Protein AF-G6YCE1-F1 (afdb_monomer)

Structure (mmCIF, N/CA/C/O backbone):
data_AF-G6YCE1-F1
#
_entry.id   AF-G6YCE1-F1
#
loop_
_atom_site.group_PDB
_atom_site.id
_atom_site.type_symbol
_atom_site.label_atom_id
_atom_site.label_alt_id
_atom_site.label_comp_id
_atom_site.label_asym_id
_atom_site.label_entity_id
_atom_site.label_seq_id
_atom_site.pdbx_PDB_ins_code
_atom_site.Cartn_x
_atom_site.Cartn_y
_atom_site.Cartn_z
_atom_site.occupancy
_atom_site.B_iso_or_equiv
_atom_site.auth_seq_id
_atom_site.auth_comp_id
_atom_site.auth_asym_id
_atom_site.auth_atom_id
_atom_site.pdbx_PDB_model_num
ATOM 1 N N . MET A 1 1 ? -5.916 12.223 13.095 1.00 73.75 1 MET A N 1
ATOM 2 C CA . MET A 1 1 ? -4.964 11.441 12.274 1.00 73.75 1 MET A CA 1
ATOM 3 C C . MET A 1 1 ? -5.433 11.463 10.832 1.00 73.75 1 MET A C 1
ATOM 5 O O . MET A 1 1 ? -6.621 11.281 10.620 1.00 73.75 1 MET A O 1
ATOM 9 N N . LYS A 1 2 ? -4.531 11.705 9.873 1.00 79.81 2 LYS A N 1
ATOM 10 C CA . LYS A 1 2 ? -4.860 11.938 8.452 1.00 79.81 2 LYS A CA 1
ATOM 11 C C . LYS A 1 2 ? -5.476 10.722 7.738 1.00 79.81 2 LYS A C 1
ATOM 13 O O . LYS A 1 2 ? -6.349 10.905 6.903 1.00 79.81 2 LYS A O 1
ATOM 18 N N . TYR A 1 3 ? -5.040 9.509 8.084 1.00 84.50 3 TYR A N 1
ATOM 19 C CA . TYR A 1 3 ? -5.389 8.269 7.368 1.00 84.50 3 TYR A CA 1
ATOM 20 C C . TYR A 1 3 ? -6.454 7.407 8.060 1.00 84.50 3 TYR A C 1
ATOM 22 O O . TYR A 1 3 ? -6.815 6.352 7.549 1.00 84.50 3 TYR A O 1
ATOM 30 N N . VAL A 1 4 ? -6.932 7.816 9.240 1.00 86.19 4 VAL A N 1
ATOM 31 C CA . VAL A 1 4 ? -7.931 7.061 10.011 1.00 86.19 4 VAL A CA 1
ATOM 32 C C . VAL A 1 4 ? -9.297 7.686 9.788 1.00 86.19 4 VAL A C 1
ATOM 34 O O . VAL A 1 4 ? -9.503 8.861 10.089 1.00 86.19 4 VAL A O 1
ATOM 37 N N . HIS A 1 5 ? -10.238 6.886 9.307 1.00 86.81 5 HIS A N 1
ATOM 38 C CA . HIS A 1 5 ? -11.618 7.280 9.060 1.00 86.81 5 HIS A CA 1
ATOM 39 C C . HIS A 1 5 ? -12.564 6.435 9.912 1.00 86.81 5 HIS A C 1
ATOM 41 O O . HIS A 1 5 ? -12.276 5.278 10.201 1.00 86.81 5 HIS A O 1
ATOM 47 N N . PHE A 1 6 ? -13.704 7.000 10.304 1.00 86.88 6 PHE A N 1
ATOM 48 C CA . PHE A 1 6 ? -14.793 6.242 10.917 1.00 86.88 6 PHE A CA 1
ATOM 49 C C . PHE A 1 6 ? -15.877 6.021 9.861 1.00 86.88 6 PHE A C 1
ATOM 51 O O . PHE A 1 6 ? -16.413 6.985 9.318 1.00 86.88 6 PHE A O 1
ATOM 58 N N . GLN A 1 7 ? -16.157 4.766 9.521 1.00 84.62 7 GLN A N 1
ATOM 59 C CA . GLN A 1 7 ? -17.133 4.390 8.499 1.00 84.62 7 GLN A CA 1
ATOM 60 C C . GLN A 1 7 ? -17.986 3.223 8.994 1.00 84.62 7 GLN A C 1
ATOM 62 O O . GLN A 1 7 ? -17.456 2.226 9.476 1.00 84.62 7 GLN A O 1
ATOM 67 N N . ARG A 1 8 ? -19.316 3.339 8.852 1.00 81.19 8 ARG A N 1
ATOM 68 C CA . ARG A 1 8 ? -20.288 2.275 9.186 1.00 81.19 8 ARG A CA 1
ATOM 69 C C . ARG A 1 8 ? -20.089 1.675 10.591 1.00 81.19 8 ARG A C 1
ATOM 71 O O . ARG A 1 8 ? -20.169 0.466 10.771 1.00 81.19 8 ARG A O 1
ATOM 78 N N . GLY A 1 9 ? -19.786 2.522 11.577 1.00 84.19 9 GLY A N 1
ATOM 79 C CA . GLY A 1 9 ? -19.580 2.095 12.964 1.00 84.19 9 GLY A CA 1
ATOM 80 C C . GLY A 1 9 ? -18.199 1.503 13.271 1.00 84.19 9 GLY A C 1
ATOM 81 O O . GLY A 1 9 ? -17.981 1.063 14.394 1.00 84.19 9 GLY A O 1
ATOM 82 N N . ARG A 1 10 ? -17.262 1.486 12.313 1.00 86.06 10 ARG A N 1
ATOM 83 C CA . ARG A 1 10 ? -15.905 0.945 12.491 1.00 86.06 10 ARG A CA 1
ATOM 84 C C . ARG A 1 10 ? -14.841 1.972 12.131 1.00 86.06 10 ARG A C 1
ATOM 86 O O . ARG A 1 10 ? -15.045 2.824 11.264 1.00 86.06 10 ARG A O 1
ATOM 93 N N . TYR A 1 11 ? -13.687 1.881 12.783 1.00 88.88 11 TYR A N 1
ATOM 94 C CA . TYR A 1 11 ? -12.512 2.643 12.377 1.00 88.88 11 TYR A CA 1
ATOM 95 C C . TYR A 1 11 ? -11.807 1.915 11.232 1.00 88.88 11 TYR A C 1
ATOM 97 O O . TYR A 1 11 ? -11.734 0.692 11.207 1.00 88.88 11 TYR A O 1
ATOM 105 N N . VAL A 1 12 ? -11.309 2.662 10.254 1.00 89.50 12 VAL A N 1
ATOM 106 C CA . VAL A 1 12 ? -10.649 2.124 9.063 1.00 89.50 12 VAL A CA 1
ATOM 107 C C . VAL A 1 12 ? -9.439 2.991 8.747 1.00 89.50 12 VAL A C 1
ATOM 109 O O . VAL A 1 12 ? -9.547 4.218 8.695 1.00 89.50 12 VAL A O 1
ATOM 112 N N . VAL A 1 13 ? -8.288 2.363 8.518 1.00 91.38 13 VAL A N 1
ATOM 113 C CA . VAL A 1 13 ? -7.124 3.033 7.931 1.00 91.38 13 VAL A CA 1
ATOM 114 C C . VAL A 1 13 ? -7.254 2.976 6.420 1.00 91.38 13 VAL A C 1
ATOM 116 O O . VAL A 1 13 ? -7.442 1.896 5.861 1.00 91.38 13 VAL A O 1
ATOM 119 N N . ARG A 1 14 ? -7.126 4.127 5.759 1.00 89.94 14 ARG A N 1
ATOM 120 C CA . ARG A 1 14 ? -7.126 4.222 4.301 1.00 89.94 14 ARG A CA 1
ATOM 121 C C . ARG A 1 14 ? -5.985 5.097 3.808 1.00 89.94 14 ARG A C 1
ATOM 123 O O . ARG A 1 14 ? -5.849 6.246 4.226 1.00 89.94 14 ARG A O 1
ATOM 130 N N . VAL A 1 15 ? -5.200 4.555 2.884 1.00 90.81 15 VAL A N 1
ATOM 131 C CA . VAL A 1 15 ? -4.120 5.268 2.198 1.00 90.81 15 VAL A CA 1
ATOM 132 C C . VAL A 1 15 ? -4.320 5.136 0.692 1.00 90.81 15 VAL A C 1
ATOM 134 O O . VAL A 1 15 ? -4.451 4.033 0.158 1.00 90.81 15 VAL A O 1
ATOM 137 N N . THR A 1 16 ? -4.369 6.272 0.003 1.00 90.75 16 THR A N 1
ATOM 138 C CA . THR A 1 16 ? -4.510 6.322 -1.454 1.00 90.75 16 THR A CA 1
ATOM 139 C C . THR A 1 16 ? -3.190 5.961 -2.120 1.00 90.75 16 THR A C 1
ATOM 141 O O . THR A 1 16 ? -2.158 6.545 -1.794 1.00 90.75 16 THR A O 1
ATOM 144 N N . VAL A 1 17 ? -3.226 5.041 -3.087 1.00 89.44 17 VAL A N 1
ATOM 145 C CA . VAL A 1 17 ? -2.038 4.668 -3.864 1.00 89.44 17 VAL A CA 1
ATOM 146 C C . VAL A 1 17 ? -1.847 5.660 -5.026 1.00 89.44 17 VAL A C 1
ATOM 148 O O . VAL A 1 17 ? -2.793 5.862 -5.810 1.00 89.44 17 VAL A O 1
ATOM 151 N N . PRO A 1 18 ? -0.651 6.273 -5.173 1.00 88.31 18 PRO A N 1
ATOM 152 C CA . PRO A 1 18 ? -0.313 7.134 -6.307 1.00 88.31 18 PRO A CA 1
ATOM 153 C C . PRO A 1 18 ? -0.523 6.430 -7.651 1.00 88.31 18 PRO A C 1
ATOM 155 O O . PRO A 1 18 ? -0.278 5.231 -7.768 1.00 88.31 18 PRO A O 1
ATOM 158 N N . LEU A 1 19 ? -0.968 7.170 -8.674 1.00 86.38 19 LEU A N 1
ATOM 159 C CA . LEU A 1 19 ? -1.316 6.624 -9.997 1.00 86.38 19 LEU A CA 1
ATOM 160 C C . LEU A 1 19 ? -0.189 5.786 -10.614 1.00 86.38 19 LEU A C 1
ATOM 162 O O . LEU A 1 19 ? -0.449 4.693 -11.107 1.00 86.38 19 LEU A O 1
ATOM 166 N N . GLU A 1 20 ? 1.045 6.274 -10.514 1.00 85.06 20 GLU A N 1
ATOM 167 C CA . GLU A 1 20 ? 2.253 5.647 -11.066 1.00 85.06 20 GLU A CA 1
ATOM 168 C C . GLU A 1 20 ? 2.520 4.257 -10.471 1.00 85.06 20 GLU A C 1
ATOM 170 O O . GLU A 1 20 ? 2.997 3.356 -11.155 1.00 85.06 20 GLU A O 1
ATOM 175 N N . LEU A 1 21 ? 2.146 4.054 -9.207 1.00 87.06 21 LEU A N 1
ATOM 176 C CA . LEU A 1 21 ? 2.393 2.812 -8.479 1.00 87.06 21 LEU A CA 1
ATOM 177 C C . LEU A 1 21 ? 1.249 1.806 -8.577 1.00 87.06 21 LEU A C 1
ATOM 179 O O . LEU A 1 21 ? 1.410 0.656 -8.167 1.00 87.06 21 LEU A O 1
ATOM 183 N N . ARG A 1 22 ? 0.093 2.194 -9.129 1.00 87.75 22 ARG A N 1
ATOM 184 C CA . ARG A 1 22 ? -1.067 1.293 -9.240 1.00 87.75 22 ARG A CA 1
ATOM 185 C C . ARG A 1 22 ? -0.765 0.061 -10.085 1.00 87.75 22 ARG A C 1
ATOM 187 O O . ARG A 1 22 ? -1.279 -1.005 -9.770 1.00 87.75 22 ARG A O 1
ATOM 194 N N . GLY A 1 23 ? 0.085 0.197 -11.105 1.00 82.56 23 GLY A N 1
ATOM 195 C CA . GLY A 1 23 ? 0.538 -0.929 -11.926 1.00 82.56 23 GLY A CA 1
ATOM 196 C C . GLY A 1 23 ? 1.446 -1.911 -11.178 1.00 82.56 23 GLY A C 1
ATOM 197 O O . GLY A 1 23 ? 1.468 -3.086 -11.517 1.00 82.56 23 GLY A O 1
ATOM 198 N N . ILE A 1 24 ? 2.150 -1.454 -10.136 1.00 84.62 24 ILE A N 1
ATOM 199 C CA . ILE A 1 24 ? 3.072 -2.278 -9.337 1.00 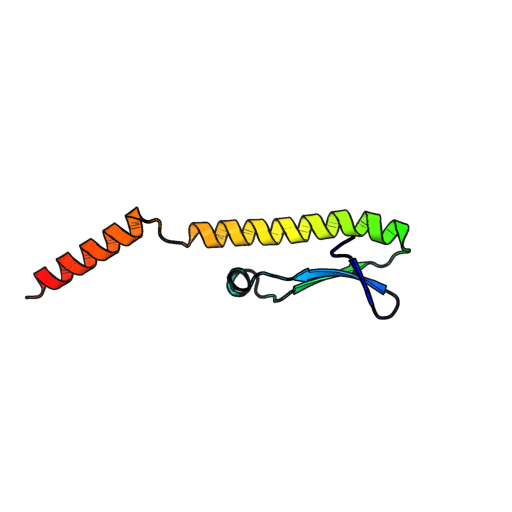84.62 24 ILE A CA 1
ATOM 200 C C . ILE A 1 24 ? 2.342 -2.924 -8.155 1.00 84.62 24 ILE A C 1
ATOM 202 O O . ILE A 1 24 ? 2.504 -4.110 -7.890 1.00 84.62 24 ILE A O 1
ATOM 206 N N . ILE A 1 25 ? 1.535 -2.143 -7.434 1.00 83.81 25 ILE A N 1
ATOM 207 C CA . ILE A 1 25 ? 0.828 -2.593 -6.225 1.00 83.81 25 ILE A CA 1
ATOM 208 C C . ILE A 1 25 ? -0.462 -3.353 -6.582 1.00 83.81 25 ILE A C 1
ATOM 210 O O . ILE A 1 25 ? -0.967 -4.142 -5.784 1.00 83.81 25 ILE A O 1
ATOM 214 N N . GLY A 1 26 ? -1.037 -3.105 -7.763 1.00 85.38 26 GLY A N 1
ATOM 215 C CA . GLY A 1 26 ? -2.278 -3.738 -8.226 1.00 85.38 26 GLY A CA 1
ATOM 216 C C . GLY A 1 26 ? -3.544 -3.267 -7.498 1.00 85.38 26 GLY A C 1
ATOM 217 O O . GLY A 1 26 ? -4.633 -3.773 -7.758 1.00 85.38 26 GLY A O 1
ATOM 218 N N . LYS A 1 27 ? -3.433 -2.293 -6.584 1.00 88.31 27 LYS A N 1
ATOM 219 C CA . LYS A 1 27 ? -4.550 -1.737 -5.804 1.00 88.31 27 LYS A CA 1
ATOM 220 C C . LYS A 1 27 ? -4.611 -0.220 -5.951 1.00 88.31 27 LYS A C 1
ATOM 222 O O . LYS A 1 27 ? -3.592 0.450 -6.095 1.00 88.31 27 LYS A O 1
ATOM 227 N N . ARG A 1 28 ? -5.828 0.330 -5.889 1.00 88.38 28 ARG A N 1
ATOM 228 C CA . ARG A 1 28 ? -6.068 1.788 -5.911 1.00 88.38 28 ARG A CA 1
ATOM 229 C C . ARG A 1 28 ? -5.921 2.421 -4.529 1.00 88.38 28 ARG A C 1
ATOM 231 O O . ARG A 1 28 ? -5.523 3.578 -4.424 1.00 88.38 28 ARG A O 1
ATOM 238 N N . GLU A 1 29 ? -6.249 1.664 -3.488 1.00 89.75 29 GLU A N 1
ATOM 239 C CA . GLU A 1 29 ? -6.232 2.102 -2.096 1.00 89.75 29 GLU A CA 1
ATOM 240 C C . GLU A 1 29 ? -5.793 0.930 -1.209 1.00 89.75 29 GLU A C 1
ATOM 242 O O . GLU A 1 29 ? -6.169 -0.220 -1.458 1.00 89.75 29 GLU A O 1
ATOM 247 N N . LEU A 1 30 ? -4.998 1.225 -0.181 1.00 88.62 30 LEU A N 1
ATOM 248 C CA . LEU A 1 30 ? -4.681 0.297 0.899 1.00 88.62 30 LEU A CA 1
ATOM 249 C C . LEU A 1 30 ? -5.648 0.572 2.047 1.00 88.62 30 LEU A C 1
ATOM 251 O O . LEU A 1 30 ? -5.696 1.685 2.576 1.00 88.62 30 LEU A O 1
ATOM 255 N N . VAL A 1 31 ? -6.453 -0.434 2.384 1.00 91.19 31 VAL A N 1
ATOM 256 C CA . VAL A 1 31 ? -7.529 -0.334 3.370 1.00 91.19 31 VAL A CA 1
ATOM 257 C C . VAL A 1 31 ? -7.368 -1.449 4.390 1.00 91.19 31 VAL A C 1
ATOM 259 O O . VAL A 1 31 ? -7.214 -2.608 4.008 1.00 91.19 31 VAL A O 1
ATOM 262 N N . ALA A 1 32 ? -7.436 -1.105 5.673 1.00 89.69 32 ALA A N 1
ATOM 263 C CA . ALA A 1 32 ? -7.491 -2.075 6.760 1.00 89.69 32 ALA A CA 1
ATOM 264 C C . ALA A 1 32 ? -8.519 -1.644 7.817 1.00 89.69 32 ALA A C 1
ATOM 266 O O . ALA A 1 32 ? -8.496 -0.483 8.248 1.00 89.69 32 ALA A O 1
ATOM 267 N N . PRO A 1 33 ? -9.423 -2.547 8.234 1.00 88.19 33 PRO A N 1
ATOM 268 C CA . PRO A 1 33 ? -10.318 -2.288 9.352 1.00 88.19 33 PRO A CA 1
ATOM 269 C C . PRO A 1 33 ? -9.543 -2.247 10.677 1.00 88.19 33 PRO A C 1
ATOM 271 O O . PRO A 1 33 ? -8.510 -2.895 10.836 1.00 88.19 33 PRO A O 1
ATOM 274 N N . LEU A 1 34 ? -10.053 -1.469 11.626 1.00 86.75 34 LEU A N 1
ATOM 275 C CA . LEU A 1 34 ? -9.595 -1.392 13.008 1.00 86.75 34 LEU A CA 1
ATOM 276 C C . LEU A 1 34 ? -10.767 -1.795 13.912 1.00 86.75 34 LEU A C 1
ATOM 278 O O . LEU A 1 34 ? -11.786 -1.102 13.952 1.00 86.75 34 LEU A O 1
ATOM 282 N N . ASP A 1 35 ? -10.611 -2.885 14.656 1.00 72.31 35 ASP A N 1
ATOM 283 C CA . ASP A 1 35 ? -11.686 -3.490 15.460 1.00 72.31 35 ASP A CA 1
ATOM 284 C C . ASP A 1 35 ? -11.786 -2.932 16.894 1.00 72.31 35 ASP A C 1
ATOM 286 O O . ASP A 1 35 ? -12.157 -3.650 17.817 1.00 72.31 35 ASP A O 1
ATOM 290 N N . ALA A 1 36 ? -11.424 -1.665 17.129 1.00 73.69 36 ALA A N 1
ATOM 291 C CA . ALA A 1 36 ? -11.231 -1.166 18.494 1.00 73.69 36 ALA A CA 1
ATOM 292 C C . ALA A 1 36 ? -11.821 0.226 18.778 1.00 73.69 36 ALA A C 1
ATOM 294 O O . ALA A 1 36 ? -12.060 1.022 17.870 1.00 73.69 36 ALA A O 1
ATOM 295 N N . ASP A 1 37 ? -11.983 0.540 20.070 1.00 82.31 37 ASP A N 1
ATOM 296 C CA . ASP A 1 37 ? -12.338 1.870 20.580 1.00 82.31 37 ASP A CA 1
ATOM 297 C C . ASP A 1 37 ? -11.367 2.956 20.110 1.00 82.31 37 ASP A C 1
ATOM 299 O O . ASP A 1 37 ? -10.190 2.695 19.869 1.00 82.31 37 ASP A O 1
ATOM 303 N N . LYS A 1 38 ? -11.816 4.217 20.075 1.00 78.38 38 LYS A N 1
ATOM 304 C CA . LYS A 1 38 ? -11.069 5.367 19.525 1.00 78.38 38 LYS A CA 1
ATOM 305 C C . LYS A 1 38 ? -9.584 5.424 19.928 1.00 78.38 38 LYS A C 1
ATOM 307 O O . LYS A 1 38 ? -8.738 5.672 19.071 1.00 78.38 38 LYS A O 1
ATOM 312 N N . ARG A 1 39 ? -9.246 5.207 21.208 1.00 84.31 39 ARG A N 1
ATOM 313 C CA . ARG A 1 39 ? -7.845 5.217 21.692 1.00 84.31 39 ARG A CA 1
ATOM 314 C C . ARG A 1 39 ? -7.051 4.003 21.207 1.00 84.31 39 ARG A C 1
ATOM 316 O O . ARG A 1 39 ? -5.914 4.150 20.763 1.00 84.31 39 ARG A O 1
ATOM 323 N N . SER A 1 40 ? -7.644 2.820 21.280 1.00 83.94 40 SER A N 1
ATOM 324 C CA . SER A 1 40 ? -7.018 1.566 20.855 1.00 83.94 40 SER A CA 1
ATOM 325 C C . SER A 1 40 ? -6.839 1.524 19.335 1.00 8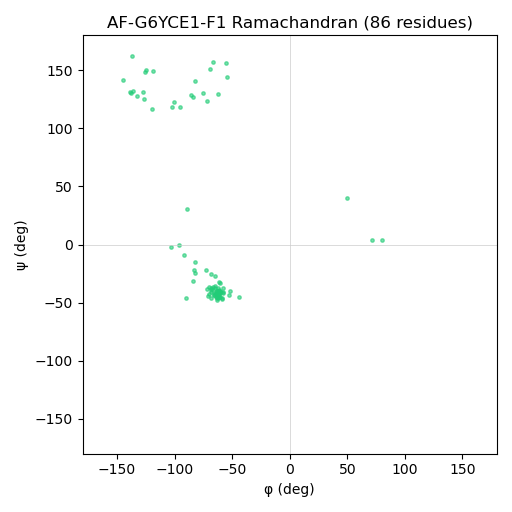3.94 40 SER A C 1
ATOM 327 O O . SER A 1 40 ? -5.759 1.192 18.850 1.00 83.94 40 SER A O 1
ATOM 329 N N . ALA A 1 41 ? -7.838 1.992 18.585 1.00 83.44 41 ALA A N 1
ATOM 330 C CA . ALA A 1 41 ? -7.788 2.165 17.140 1.00 83.44 41 ALA A CA 1
ATOM 331 C C . ALA A 1 41 ? -6.668 3.122 16.719 1.00 83.44 41 ALA A C 1
ATOM 333 O O . ALA A 1 41 ? -5.958 2.833 15.766 1.00 83.44 41 ALA A O 1
ATOM 334 N N . GLN A 1 42 ? -6.447 4.228 17.439 1.00 84.38 42 GLN A N 1
ATOM 335 C CA . GLN A 1 42 ? -5.341 5.149 17.141 1.00 84.38 42 GLN A CA 1
ATOM 336 C C . GLN A 1 42 ? -3.963 4.506 17.328 1.00 84.38 42 GLN A C 1
ATOM 338 O O . GLN A 1 42 ? -3.072 4.736 16.513 1.00 84.38 42 GLN A O 1
ATOM 343 N N . ARG A 1 43 ? -3.781 3.686 18.370 1.00 86.12 43 ARG A N 1
ATOM 344 C CA . ARG A 1 43 ? -2.517 2.968 18.600 1.00 86.12 43 ARG A CA 1
ATOM 345 C C . ARG A 1 43 ? -2.280 1.900 17.535 1.00 86.12 43 ARG A C 1
ATOM 347 O O . ARG A 1 43 ? -1.191 1.842 16.974 1.00 86.12 43 ARG A O 1
ATOM 354 N N . ALA A 1 44 ? -3.304 1.106 17.222 1.00 85.56 44 ALA A N 1
ATOM 355 C CA . ALA A 1 44 ? -3.233 0.084 16.179 1.00 85.56 44 ALA A CA 1
ATOM 356 C C . ALA A 1 44 ? -3.025 0.699 14.783 1.00 85.56 44 ALA A C 1
ATOM 358 O O . ALA A 1 44 ? -2.246 0.182 13.983 1.00 85.56 44 ALA A O 1
ATOM 359 N N . ALA A 1 45 ? -3.648 1.852 14.515 1.00 86.69 45 ALA A N 1
ATOM 360 C CA . ALA A 1 45 ? -3.518 2.561 13.249 1.00 86.69 45 ALA A CA 1
ATOM 361 C C . ALA A 1 45 ? -2.070 2.923 12.921 1.00 86.69 45 ALA A C 1
ATOM 363 O O . ALA A 1 45 ? -1.696 2.843 11.760 1.00 86.69 45 ALA A O 1
ATOM 364 N N . LEU A 1 46 ? -1.248 3.294 13.907 1.00 89.00 46 LEU A N 1
ATOM 365 C CA . L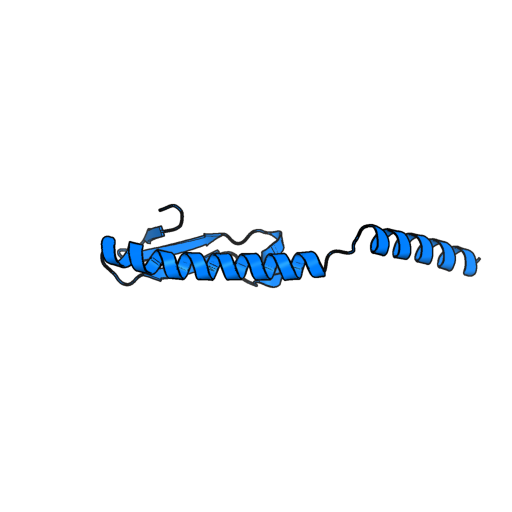EU A 1 46 ? 0.150 3.669 13.665 1.00 89.00 46 LEU A CA 1
ATOM 366 C C . LEU A 1 46 ? 0.948 2.535 13.015 1.00 89.00 46 LEU A C 1
ATOM 368 O O . LEU A 1 46 ? 1.646 2.762 12.030 1.00 89.00 46 LEU A O 1
ATOM 372 N N . CYS A 1 47 ? 0.805 1.312 13.531 1.00 89.62 47 CYS A N 1
ATOM 373 C CA . CYS A 1 47 ? 1.486 0.140 12.986 1.00 89.62 47 CYS A CA 1
ATOM 374 C C . CYS A 1 47 ? 1.041 -0.135 11.541 1.00 89.62 47 CYS A C 1
ATOM 376 O O . CYS A 1 47 ? 1.873 -0.293 10.650 1.00 89.62 47 CYS A O 1
ATOM 378 N N . ILE A 1 48 ? -0.271 -0.095 11.295 1.00 90.69 48 ILE A N 1
ATOM 379 C CA . ILE A 1 48 ? -0.851 -0.346 9.971 1.00 90.69 48 ILE A CA 1
ATOM 380 C C . ILE A 1 48 ? -0.453 0.742 8.965 1.00 90.69 48 ILE A C 1
ATOM 382 O O . ILE A 1 48 ? -0.082 0.431 7.837 1.00 90.69 48 ILE A O 1
ATOM 386 N N . ILE A 1 49 ? -0.491 2.015 9.371 1.00 90.94 49 ILE A N 1
ATOM 387 C CA . ILE A 1 49 ? -0.073 3.148 8.536 1.00 90.94 49 ILE A CA 1
ATOM 388 C C . ILE A 1 49 ? 1.389 2.982 8.130 1.00 90.94 49 ILE A C 1
ATOM 390 O O . ILE A 1 49 ? 1.698 3.118 6.951 1.00 90.94 49 ILE A O 1
ATOM 394 N N . ASN A 1 50 ? 2.274 2.648 9.072 1.00 92.75 50 ASN A N 1
ATOM 395 C CA . ASN A 1 50 ? 3.690 2.456 8.767 1.00 92.75 50 ASN A CA 1
ATOM 396 C C . ASN A 1 50 ? 3.910 1.289 7.797 1.00 92.75 50 ASN A C 1
ATOM 398 O O . ASN A 1 50 ? 4.691 1.427 6.862 1.00 92.75 50 ASN A O 1
ATOM 402 N N . GLY A 1 51 ? 3.176 0.181 7.949 1.00 92.25 51 GLY A N 1
ATOM 403 C CA . GLY A 1 51 ? 3.217 -0.925 6.987 1.00 92.25 51 GLY A CA 1
ATOM 404 C C . GLY A 1 51 ? 2.736 -0.521 5.586 1.00 92.25 51 GLY A C 1
ATOM 405 O O . GLY A 1 51 ? 3.341 -0.894 4.580 1.00 92.25 51 GLY A O 1
ATOM 406 N N . PHE A 1 52 ? 1.678 0.290 5.501 1.00 92.75 52 PHE A N 1
ATOM 407 C CA . PHE A 1 52 ? 1.190 0.820 4.224 1.00 92.75 52 PHE A CA 1
ATOM 408 C C . PHE A 1 52 ? 2.181 1.778 3.566 1.00 92.75 52 PHE A C 1
ATOM 410 O O . PHE A 1 52 ? 2.378 1.691 2.356 1.00 92.75 52 PHE A O 1
ATOM 417 N N . LEU A 1 53 ? 2.819 2.659 4.339 1.00 90.81 53 LEU A N 1
ATOM 418 C CA . LEU A 1 53 ? 3.845 3.565 3.824 1.00 90.81 53 LEU A CA 1
ATOM 419 C C . LEU A 1 53 ? 5.081 2.793 3.351 1.00 90.81 53 LEU A C 1
ATOM 421 O O . LEU A 1 53 ? 5.514 3.020 2.231 1.00 90.81 53 LEU A O 1
ATOM 425 N N . ALA A 1 5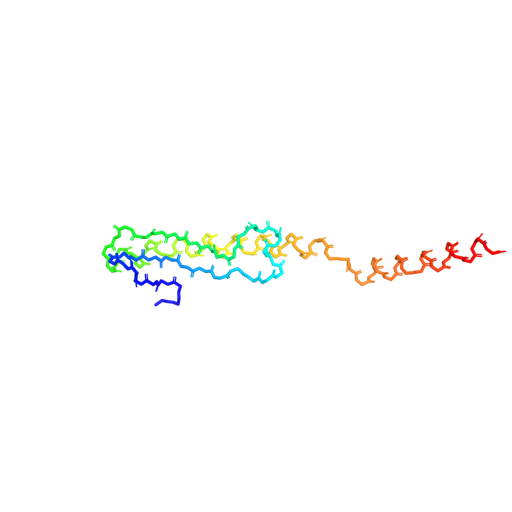4 ? 5.546 1.798 4.111 1.00 93.69 54 ALA A N 1
ATOM 426 C CA . ALA A 1 54 ? 6.647 0.930 3.687 1.00 93.69 54 ALA A CA 1
ATOM 427 C C . ALA A 1 54 ? 6.341 0.209 2.361 1.00 93.69 54 ALA A C 1
ATOM 429 O O . ALA A 1 54 ? 7.174 0.166 1.463 1.00 93.69 54 ALA A O 1
ATOM 430 N N . THR A 1 55 ? 5.106 -0.275 2.184 1.00 90.94 55 THR A N 1
ATOM 431 C CA . THR A 1 55 ? 4.678 -0.902 0.919 1.00 90.94 55 THR A CA 1
ATOM 432 C C . THR A 1 55 ? 4.733 0.080 -0.260 1.00 90.94 55 THR A C 1
ATOM 434 O O . THR A 1 55 ? 5.059 -0.304 -1.385 1.00 90.94 55 THR A O 1
ATOM 437 N N . ILE A 1 56 ? 4.384 1.348 -0.023 1.00 91.44 56 ILE A N 1
ATOM 438 C CA . ILE A 1 56 ? 4.445 2.412 -1.034 1.00 91.44 56 ILE A CA 1
ATOM 439 C C . ILE A 1 56 ? 5.900 2.763 -1.356 1.00 91.44 56 ILE A C 1
ATOM 441 O O . ILE A 1 56 ? 6.237 2.896 -2.533 1.00 91.44 56 ILE A O 1
ATOM 445 N N . ASP A 1 57 ? 6.759 2.852 -0.345 1.00 91.81 57 ASP A N 1
ATOM 446 C CA . ASP A 1 57 ? 8.185 3.140 -0.509 1.00 91.81 57 ASP A CA 1
ATOM 447 C C . ASP A 1 57 ? 8.896 2.023 -1.291 1.00 91.81 57 ASP A C 1
ATOM 449 O O . ASP A 1 57 ? 9.623 2.301 -2.246 1.00 91.81 57 ASP A O 1
ATOM 453 N N . ASP A 1 58 ? 8.599 0.755 -0.993 1.00 89.62 58 ASP A N 1
ATOM 454 C CA . ASP A 1 58 ? 9.111 -0.396 -1.748 1.00 89.62 58 ASP A CA 1
ATOM 455 C C . 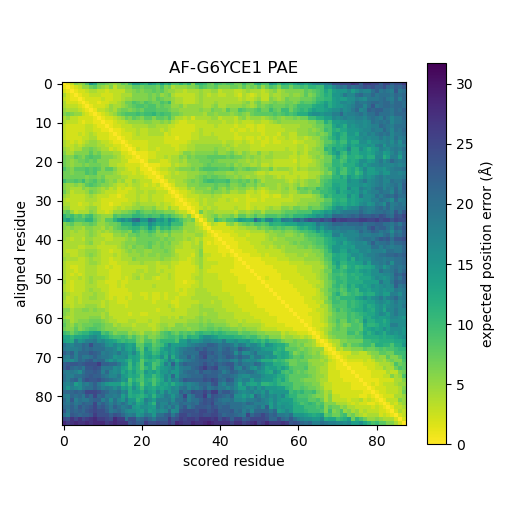ASP A 1 58 ? 8.670 -0.362 -3.217 1.00 89.62 58 ASP A C 1
ATOM 457 O O . ASP A 1 58 ? 9.437 -0.682 -4.133 1.00 89.62 58 ASP A O 1
ATOM 461 N N . ALA A 1 59 ? 7.419 0.027 -3.473 1.00 89.12 59 ALA A N 1
ATOM 462 C CA . ALA A 1 59 ? 6.913 0.177 -4.831 1.00 89.12 59 ALA A CA 1
ATOM 463 C C . ALA A 1 59 ? 7.593 1.343 -5.563 1.00 89.12 59 ALA A C 1
ATOM 465 O O . ALA A 1 59 ? 7.923 1.207 -6.743 1.00 89.1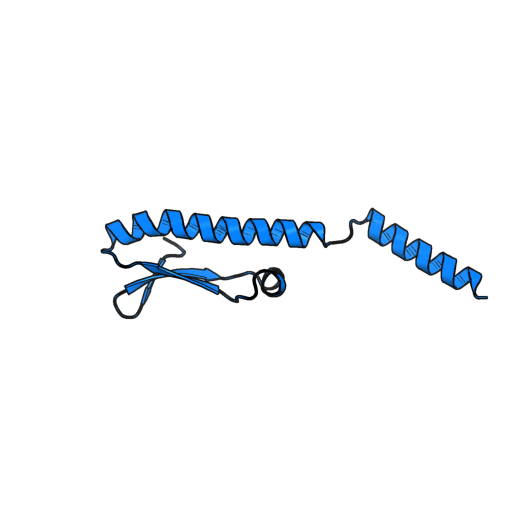2 59 ALA A O 1
ATOM 466 N N . HIS A 1 60 ? 7.863 2.453 -4.871 1.00 88.50 60 HIS A N 1
ATOM 467 C CA . HIS A 1 60 ? 8.658 3.556 -5.409 1.00 88.50 60 HIS A CA 1
ATOM 468 C C . HIS A 1 60 ? 10.082 3.118 -5.750 1.00 88.50 60 HIS A C 1
ATOM 470 O O . HIS A 1 60 ? 10.568 3.455 -6.829 1.00 88.50 60 HIS A O 1
ATOM 476 N N . ALA A 1 61 ? 10.730 2.324 -4.897 1.00 87.56 61 ALA A N 1
ATOM 477 C CA . ALA A 1 61 ? 12.064 1.796 -5.166 1.00 87.56 61 ALA A CA 1
ATOM 478 C C . ALA A 1 61 ? 12.083 0.910 -6.426 1.00 87.56 61 ALA A C 1
ATOM 480 O O . ALA A 1 61 ? 12.946 1.073 -7.290 1.00 87.56 61 ALA A O 1
ATOM 481 N N . LYS A 1 62 ? 11.084 0.031 -6.593 1.00 86.19 62 LYS A N 1
ATOM 482 C CA . LYS A 1 62 ? 10.928 -0.801 -7.804 1.00 86.19 62 LYS A CA 1
ATOM 483 C C . LYS A 1 62 ? 10.669 0.035 -9.057 1.00 86.19 62 LYS A C 1
ATOM 485 O O . LYS A 1 62 ? 11.240 -0.231 -10.116 1.00 86.19 62 LYS A O 1
ATOM 490 N N . PHE A 1 63 ? 9.831 1.062 -8.940 1.00 85.62 63 PHE A N 1
ATOM 491 C CA . PHE A 1 63 ? 9.555 1.980 -10.041 1.00 85.62 63 PHE A CA 1
ATOM 492 C C . PHE A 1 63 ? 10.815 2.745 -10.464 1.00 85.62 63 PHE A C 1
ATOM 494 O O . PHE A 1 63 ? 11.132 2.807 -11.651 1.00 85.62 63 PHE A O 1
ATOM 501 N N . ALA A 1 64 ? 11.573 3.265 -9.497 1.00 83.50 64 ALA A N 1
ATOM 502 C CA . ALA A 1 64 ? 12.828 3.965 -9.745 1.00 83.50 64 ALA A CA 1
ATOM 503 C C . ALA A 1 64 ? 13.873 3.059 -10.413 1.00 83.50 64 ALA A C 1
ATOM 505 O O . ALA A 1 64 ? 14.529 3.497 -11.353 1.00 83.50 64 ALA A O 1
ATOM 506 N N . ALA A 1 65 ? 13.976 1.792 -9.997 1.00 81.38 65 ALA A N 1
ATOM 507 C CA . ALA A 1 65 ? 14.882 0.816 -10.608 1.00 81.38 65 ALA A CA 1
ATOM 508 C C . ALA A 1 65 ? 14.529 0.483 -12.069 1.00 81.38 65 ALA A C 1
ATOM 510 O O . ALA A 1 65 ? 15.405 0.127 -12.853 1.00 81.38 65 ALA A O 1
ATOM 511 N N . THR A 1 66 ? 13.255 0.610 -12.446 1.00 77.25 66 THR A N 1
ATOM 512 C CA . THR A 1 66 ? 12.791 0.347 -13.818 1.00 77.25 66 THR A CA 1
ATOM 513 C C . THR A 1 66 ? 13.000 1.556 -14.736 1.00 77.25 66 THR A C 1
ATOM 515 O O . THR A 1 66 ? 13.060 1.410 -15.957 1.00 77.25 66 THR A O 1
ATOM 518 N N . ARG A 1 67 ? 13.116 2.771 -14.180 1.00 75.56 67 ARG A N 1
ATOM 519 C CA . ARG A 1 67 ? 13.288 3.988 -14.977 1.00 75.56 67 ARG A CA 1
ATOM 520 C C . ARG A 1 67 ? 14.702 4.015 -15.583 1.00 75.56 67 ARG A C 1
ATOM 522 O O . ARG A 1 67 ? 15.677 3.980 -14.831 1.00 75.56 67 ARG A O 1
ATOM 529 N N . PRO A 1 68 ? 14.848 4.123 -16.918 1.00 69.94 68 PRO A N 1
ATOM 530 C CA . PRO A 1 68 ? 16.161 4.268 -17.529 1.00 69.94 68 PRO A CA 1
ATOM 531 C C . PRO A 1 68 ? 16.812 5.563 -17.038 1.00 69.94 68 PRO A C 1
ATOM 533 O O . PRO A 1 68 ? 16.202 6.635 -17.053 1.00 69.94 68 PRO A O 1
ATOM 536 N N . THR A 1 69 ? 18.054 5.463 -16.577 1.00 76.56 69 THR A N 1
ATOM 537 C CA . THR A 1 69 ? 18.866 6.627 -16.229 1.00 76.56 69 THR A CA 1
ATOM 538 C C . THR A 1 69 ? 19.186 7.435 -17.488 1.00 76.56 69 THR A C 1
ATOM 540 O O . THR A 1 69 ? 19.183 6.907 -18.598 1.00 76.56 69 THR A O 1
ATOM 543 N N . ILE A 1 70 ? 19.490 8.729 -17.333 1.00 77.12 70 ILE A N 1
ATOM 544 C CA . ILE A 1 70 ? 19.784 9.639 -18.462 1.00 77.12 70 ILE A CA 1
ATOM 545 C C . ILE A 1 70 ? 20.864 9.053 -19.381 1.00 77.12 70 ILE A C 1
ATOM 547 O O . ILE A 1 70 ? 20.757 9.112 -20.603 1.00 77.12 70 ILE A O 1
ATOM 551 N N . THR A 1 71 ? 21.880 8.426 -18.794 1.00 76.94 71 THR A N 1
ATOM 552 C CA . THR A 1 71 ? 22.962 7.761 -19.521 1.00 76.94 71 THR A CA 1
ATOM 553 C C . THR A 1 71 ? 22.500 6.515 -20.275 1.00 76.94 71 THR A C 1
ATOM 555 O O . THR A 1 71 ? 22.938 6.313 -21.408 1.00 76.94 71 THR A O 1
ATOM 558 N N . SER A 1 72 ? 21.603 5.694 -19.714 1.00 77.75 72 SER A N 1
ATOM 559 C CA . SER A 1 72 ? 21.079 4.520 -20.428 1.00 77.75 72 SER A CA 1
ATOM 560 C C . SER A 1 72 ? 20.125 4.919 -21.558 1.00 77.75 72 SER A C 1
ATOM 562 O O . SER A 1 72 ? 20.212 4.359 -22.650 1.00 77.75 72 SER A O 1
ATOM 564 N N . ALA A 1 73 ? 19.300 5.948 -21.342 1.00 76.62 73 ALA A N 1
ATOM 565 C CA . ALA A 1 73 ? 18.426 6.521 -22.361 1.00 76.62 73 ALA A CA 1
ATOM 566 C C . ALA A 1 73 ? 19.229 7.146 -23.515 1.00 76.62 73 ALA A C 1
ATOM 568 O O . ALA A 1 73 ? 18.944 6.880 -24.682 1.00 76.62 73 ALA A O 1
ATOM 569 N N . ALA A 1 74 ? 20.281 7.912 -23.202 1.00 81.50 74 ALA A N 1
ATOM 570 C CA . ALA A 1 74 ? 21.175 8.480 -24.207 1.00 81.50 74 ALA A CA 1
ATOM 571 C C . ALA A 1 74 ? 21.878 7.382 -25.017 1.00 81.50 74 ALA A C 1
ATOM 573 O O . ALA A 1 74 ? 21.900 7.437 -26.245 1.00 81.50 74 ALA A O 1
ATOM 574 N N . LYS A 1 75 ? 22.398 6.341 -24.350 1.00 84.44 75 LYS A N 1
ATOM 575 C CA . LYS A 1 75 ? 23.044 5.209 -25.025 1.00 84.44 75 LYS A CA 1
ATOM 576 C C . LYS A 1 75 ? 22.083 4.485 -25.970 1.00 84.44 75 LYS A C 1
ATOM 578 O O . LYS A 1 75 ? 22.462 4.212 -27.103 1.00 84.44 75 LYS A O 1
ATOM 583 N N . ALA A 1 76 ? 20.849 4.220 -25.540 1.00 81.69 76 ALA A N 1
ATOM 584 C CA . ALA A 1 76 ? 19.830 3.601 -26.386 1.00 81.69 76 ALA A CA 1
ATOM 585 C C . ALA A 1 76 ? 19.496 4.467 -27.613 1.00 81.69 76 ALA A C 1
ATOM 587 O O . ALA A 1 76 ? 19.407 3.947 -28.723 1.00 81.69 76 ALA A O 1
ATOM 588 N N . HIS A 1 77 ? 19.391 5.787 -27.435 1.00 85.25 77 HIS A N 1
ATOM 589 C CA . HIS A 1 77 ? 19.144 6.726 -28.529 1.00 85.25 77 HIS A CA 1
ATOM 590 C C . HIS A 1 77 ? 20.289 6.744 -29.557 1.00 85.25 77 HIS A C 1
ATOM 592 O O . HIS A 1 77 ? 20.049 6.660 -30.762 1.00 85.25 77 HIS A O 1
ATOM 598 N N . TYR A 1 78 ? 21.547 6.808 -29.105 1.00 87.06 78 TYR A N 1
ATOM 599 C CA . TYR A 1 78 ? 22.699 6.750 -30.013 1.00 87.06 78 TYR A CA 1
ATOM 600 C C . TYR A 1 78 ? 22.840 5.388 -30.699 1.00 87.06 78 TYR A C 1
ATOM 602 O O . TYR A 1 78 ? 23.166 5.353 -31.883 1.00 87.06 78 TYR A O 1
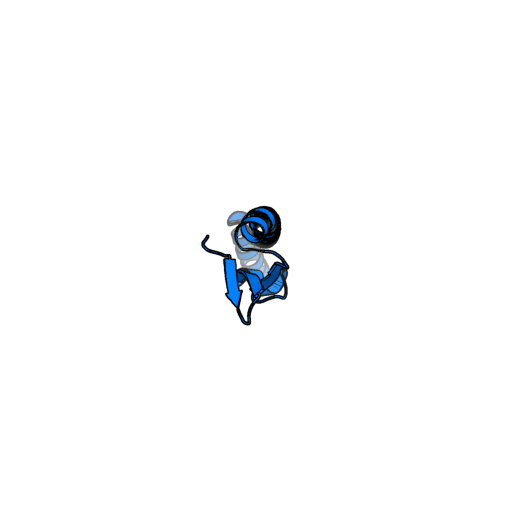ATOM 610 N N . GLN A 1 79 ? 22.542 4.289 -30.001 1.00 86.38 79 GLN A N 1
ATOM 611 C CA . GLN A 1 79 ? 22.566 2.945 -30.579 1.00 86.38 79 GLN A CA 1
ATOM 612 C C . GLN A 1 79 ? 21.530 2.811 -31.706 1.00 86.38 79 GLN A C 1
ATOM 614 O O . GLN A 1 79 ? 21.879 2.422 -32.818 1.00 86.38 79 GLN A O 1
ATOM 619 N N . GLN A 1 80 ? 20.290 3.252 -31.467 1.00 87.06 80 GLN A N 1
ATOM 620 C CA . GLN A 1 80 ? 19.246 3.284 -32.497 1.00 87.06 80 GLN A CA 1
ATOM 621 C C . GLN A 1 80 ? 19.667 4.119 -33.711 1.00 87.06 80 GLN A C 1
ATOM 623 O O . GLN A 1 80 ? 19.467 3.700 -34.849 1.00 87.06 80 GLN A O 1
ATOM 628 N N . ARG A 1 81 ? 20.299 5.280 -33.485 1.00 86.62 81 ARG A N 1
ATOM 629 C CA . ARG A 1 81 ? 20.819 6.141 -34.557 1.00 86.62 81 ARG A CA 1
ATOM 630 C C . ARG A 1 81 ? 21.905 5.438 -35.377 1.00 86.62 81 ARG A C 1
ATOM 632 O O . ARG A 1 81 ? 21.907 5.564 -36.600 1.00 86.62 81 ARG A O 1
ATOM 639 N N . SER A 1 82 ? 22.822 4.721 -34.724 1.00 82.38 82 SER A N 1
ATOM 640 C CA . SER A 1 82 ? 23.893 3.992 -35.412 1.00 82.38 82 SER A CA 1
ATOM 641 C C . SER A 1 82 ? 23.386 2.784 -36.190 1.00 82.38 82 SER A C 1
ATOM 643 O O . SER A 1 82 ? 23.878 2.526 -37.285 1.00 82.38 82 SER A O 1
ATOM 645 N N . ASP A 1 83 ? 22.387 2.078 -35.661 1.00 78.56 83 ASP A N 1
ATOM 646 C CA . ASP A 1 83 ? 21.809 0.902 -36.313 1.00 78.56 83 ASP A CA 1
ATOM 647 C C . ASP A 1 83 ? 21.039 1.309 -37.579 1.00 78.56 83 ASP A C 1
ATOM 649 O O . ASP A 1 83 ? 21.167 0.660 -38.615 1.00 78.56 83 ASP A O 1
ATOM 653 N N . LEU A 1 84 ? 20.344 2.453 -37.538 1.00 77.31 84 LEU A N 1
ATOM 654 C CA . LEU A 1 84 ? 19.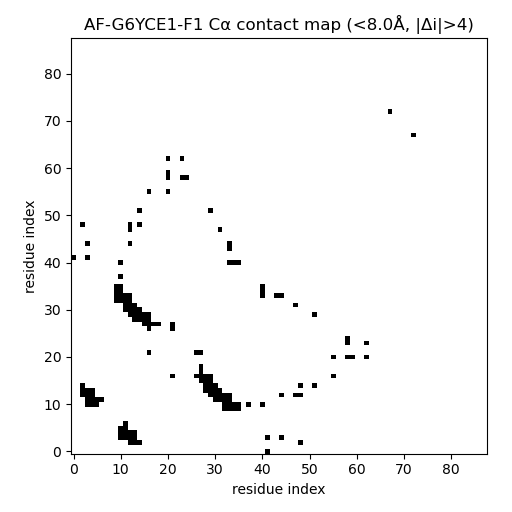675 3.046 -38.701 1.00 77.31 84 LEU A CA 1
ATOM 655 C C . LEU A 1 84 ? 20.655 3.420 -39.821 1.00 77.31 84 LEU A C 1
ATOM 657 O O . LEU A 1 84 ? 20.356 3.225 -40.992 1.00 77.31 84 LEU A O 1
ATOM 661 N N . CYS A 1 85 ? 21.831 3.940 -39.464 1.00 72.06 85 CYS A N 1
ATOM 662 C CA . CYS A 1 85 ? 22.864 4.324 -40.429 1.00 72.06 85 CYS A CA 1
ATOM 663 C C . CYS A 1 85 ? 23.562 3.106 -41.062 1.00 72.06 85 CYS A C 1
ATOM 665 O O . CYS A 1 85 ? 24.141 3.217 -42.132 1.00 72.06 85 CYS A O 1
ATOM 667 N N . ARG A 1 86 ? 23.519 1.940 -40.404 1.00 71.75 86 ARG A N 1
ATOM 668 C CA . ARG A 1 86 ? 24.107 0.681 -40.896 1.00 71.75 86 ARG A CA 1
ATOM 669 C C . ARG A 1 86 ? 23.221 -0.068 -41.894 1.00 71.75 86 ARG A C 1
ATOM 671 O O . ARG A 1 86 ? 23.695 -1.017 -42.508 1.00 71.75 86 ARG A O 1
ATOM 678 N N . MET A 1 87 ? 21.944 0.301 -41.984 1.00 59.25 87 MET A N 1
ATOM 679 C CA . MET A 1 87 ? 20.943 -0.319 -42.861 1.00 59.25 87 MET A CA 1
ATOM 680 C C . MET A 1 87 ? 20.744 0.428 -44.193 1.00 59.25 87 MET A C 1
ATOM 682 O O . MET A 1 87 ? 19.930 -0.010 -45.004 1.00 59.25 87 MET A O 1
ATOM 686 N N . VAL A 1 88 ? 21.462 1.535 -44.406 1.00 52.53 88 VAL A N 1
ATOM 687 C CA . VAL A 1 88 ? 21.486 2.339 -45.642 1.00 52.53 88 VAL A CA 1
ATOM 688 C C . VAL A 1 88 ? 22.845 2.169 -46.305 1.00 52.53 88 VAL A C 1
ATOM 690 O O . VAL A 1 88 ? 22.870 2.051 -47.548 1.00 52.53 88 VAL A O 1
#

Foldseek 3Di:
DVQWDQDPNWIKGKDAQDPLLCVVVVDRIDMDTDPDDPVSSVVVNVVVVVVVVVVNVVSVVVSVVPDDDPVRVVVVVVVVVVVVVVVD

Sequence (88 aa):
MKYVHFQRGRYVVRVTVPLELRGIIGKRELVAPLDADKRSAQRAALCI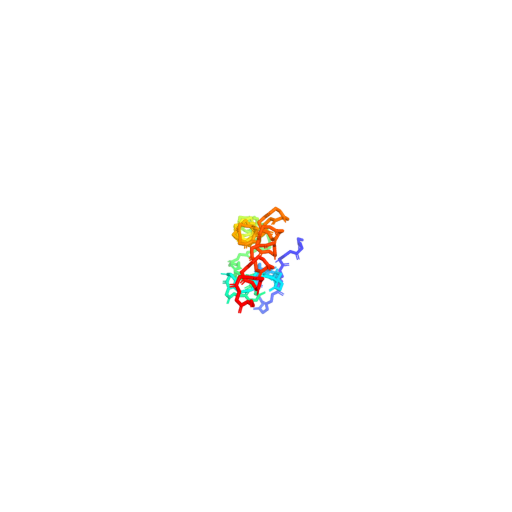INGFLATIDDAHAKFAATRPTITSAAKAHYQQRSDLCRMV

Radius of gyration: 21.54 Å; Cα contacts (8 Å, |Δi|>4): 77; chains: 1; bounding box: 44×16×67 Å

Nearest PDB structures (foldseek):
  9axv-assembly1_By  TM=4.936E-01  e=3.419E+00  Schizosaccharomyces pombe
  8xqx-assembly1_B  TM=3.440E-01  e=4.734E+00  Chlamydomonas reinhardtii
  1uuz-assembly2_B  TM=2.974E-01  e=7.465E+00  Pseudomonas aeruginosa

Mean predicted aligned error: 8.94 Å

Solvent-accessible surface area (backbone atoms only — not comparable to full-atom values): 5202 Å² total; per-residue (Å²): 116,95,45,61,44,81,54,97,93,35,36,31,40,50,46,81,47,56,77,88,44,29,82,75,72,72,42,66,57,52,75,46,82,34,98,47,59,77,70,56,27,55,60,55,41,52,59,54,50,52,54,53,50,51,55,50,52,53,45,49,53,54,52,57,72,68,50,74,48,74,68,57,49,50,50,52,53,52,48,54,54,52,54,59,63,72,75,111

pLDDT: mean 84.29, std 7.01, range [52.53, 93.69]

Secondary structure (DSSP, 8-state):
-TTEEEETTEEEEEEEPPGGGHHHH--SEEEEEE-S-HHHHHHHHHHHHHHHHHHHHHHHHHHHHHSPPHHHHHHHHHHHHHHHHTT-

Organism: NCBI:txid1082933